Protein AF-A0A3C1J9R9-F1 (afdb_monomer_lite)

Structure (mmCIF, N/CA/C/O backbone):
data_AF-A0A3C1J9R9-F1
#
_entry.id   AF-A0A3C1J9R9-F1
#
loop_
_atom_site.group_PDB
_atom_site.id
_atom_site.type_symbol
_atom_site.label_atom_id
_atom_site.label_alt_id
_atom_site.label_comp_id
_atom_site.label_asym_id
_atom_site.label_entity_id
_atom_site.label_seq_id
_atom_site.pdbx_PDB_ins_code
_atom_site.Cartn_x
_atom_site.Cartn_y
_atom_site.Cartn_z
_atom_site.occupancy
_atom_site.B_iso_or_equiv
_atom_site.auth_seq_id
_atom_site.auth_comp_id
_atom_site.auth_asym_id
_atom_site.auth_atom_id
_atom_site.pdbx_PDB_model_num
ATOM 1 N N . MET A 1 1 ? 18.086 -5.500 3.182 1.00 54.44 1 MET A N 1
ATOM 2 C CA . MET A 1 1 ? 18.282 -4.907 1.834 1.00 54.44 1 MET A CA 1
ATOM 3 C C . MET A 1 1 ? 19.614 -4.173 1.833 1.00 54.44 1 MET A C 1
ATOM 5 O O . MET A 1 1 ? 19.917 -3.553 2.839 1.00 54.44 1 MET A O 1
ATOM 9 N N . SER A 1 2 ? 20.416 -4.252 0.767 1.00 59.69 2 SER A N 1
ATOM 10 C CA . SER A 1 2 ? 21.673 -3.488 0.691 1.00 59.69 2 SER A CA 1
ATOM 11 C C . SER A 1 2 ? 21.380 -1.983 0.653 1.00 59.69 2 SER A C 1
ATOM 13 O O . SER A 1 2 ? 20.694 -1.513 -0.256 1.00 59.69 2 SER A O 1
ATOM 15 N N . GLU A 1 3 ? 21.900 -1.229 1.625 1.00 70.00 3 GLU A N 1
ATOM 16 C CA . GLU A 1 3 ? 21.745 0.233 1.694 1.00 70.00 3 GLU A CA 1
ATOM 17 C C . GLU A 1 3 ? 22.365 0.942 0.480 1.00 70.00 3 GLU A C 1
ATOM 19 O O . GLU A 1 3 ? 21.853 1.968 0.032 1.00 70.00 3 GLU A O 1
ATOM 24 N N . LEU A 1 4 ? 23.407 0.350 -0.115 1.00 72.69 4 LEU A N 1
ATOM 25 C CA . LEU A 1 4 ? 24.113 0.891 -1.281 1.00 72.69 4 LEU A CA 1
ATOM 26 C C . LEU A 1 4 ? 23.193 1.036 -2.498 1.00 72.69 4 LEU A C 1
ATOM 28 O O . LEU A 1 4 ? 23.221 2.052 -3.188 1.00 72.69 4 LEU A O 1
ATOM 32 N N . ASN A 1 5 ? 22.317 0.055 -2.722 1.00 74.38 5 ASN A N 1
ATOM 33 C CA . ASN A 1 5 ? 21.439 0.043 -3.893 1.00 74.38 5 ASN A CA 1
ATOM 34 C C . ASN A 1 5 ? 20.116 0.767 -3.644 1.00 74.38 5 ASN A C 1
ATOM 36 O O . ASN A 1 5 ? 19.358 1.012 -4.582 1.00 74.38 5 ASN A O 1
ATOM 40 N N . HIS A 1 6 ? 19.819 1.128 -2.395 1.00 70.06 6 HIS A N 1
ATOM 41 C CA . HIS A 1 6 ? 18.515 1.653 -2.021 1.00 70.06 6 HIS A CA 1
ATOM 42 C C . HIS A 1 6 ? 18.155 2.933 -2.786 1.00 70.06 6 HIS A C 1
ATOM 44 O O . HIS A 1 6 ? 16.997 3.120 -3.158 1.00 70.06 6 HIS A O 1
ATOM 50 N N . LYS A 1 7 ? 19.120 3.820 -3.053 1.00 73.38 7 LYS A N 1
ATOM 51 C CA . LYS A 1 7 ? 18.857 5.038 -3.838 1.00 73.38 7 LYS A CA 1
ATOM 52 C C . LYS A 1 7 ? 18.340 4.723 -5.247 1.00 73.38 7 LYS A C 1
ATOM 54 O O . LYS A 1 7 ? 17.550 5.495 -5.777 1.00 73.38 7 LYS A O 1
ATOM 59 N N . SER A 1 8 ? 18.743 3.586 -5.807 1.00 75.62 8 SER A N 1
ATOM 60 C CA . SER A 1 8 ? 18.420 3.177 -7.175 1.00 75.62 8 SER A CA 1
ATOM 61 C C . SER A 1 8 ? 17.190 2.271 -7.264 1.00 75.62 8 SER A C 1
ATOM 63 O O . SER A 1 8 ? 16.485 2.312 -8.267 1.00 75.62 8 SER A O 1
ATOM 65 N N . VAL A 1 9 ? 16.917 1.452 -6.236 1.00 76.06 9 VAL A N 1
ATOM 66 C CA . VAL A 1 9 ? 15.832 0.443 -6.275 1.00 76.06 9 VAL A CA 1
ATOM 67 C C . VAL A 1 9 ? 14.722 0.659 -5.244 1.00 76.06 9 VAL A C 1
ATOM 69 O O . VAL A 1 9 ? 13.716 -0.049 -5.264 1.00 76.06 9 VAL A O 1
ATOM 72 N N . GLY A 1 10 ? 14.882 1.615 -4.328 1.00 82.12 10 GLY A N 1
ATOM 73 C CA . GLY A 1 10 ? 13.879 1.930 -3.317 1.00 82.12 10 GLY A CA 1
ATOM 74 C C . GLY A 1 10 ? 12.594 2.446 -3.961 1.00 82.12 10 GLY A C 1
ATOM 75 O O . GLY A 1 10 ? 12.602 3.468 -4.644 1.00 82.12 10 GLY A O 1
ATOM 76 N N . LEU A 1 11 ? 11.476 1.761 -3.719 1.00 87.19 11 LEU A N 1
ATOM 77 C CA . LEU A 1 11 ? 10.198 2.072 -4.353 1.00 87.19 11 LEU A CA 1
ATOM 78 C C . LEU A 1 11 ? 9.131 2.408 -3.312 1.00 87.19 11 LEU A C 1
ATOM 80 O O . LEU A 1 11 ? 8.740 1.562 -2.511 1.00 87.19 11 LEU A O 1
ATOM 84 N N . LYS A 1 12 ? 8.630 3.644 -3.368 1.00 92.38 12 LYS A N 1
ATOM 85 C CA . LYS A 1 12 ? 7.528 4.119 -2.525 1.00 92.38 12 LYS A CA 1
ATOM 86 C C . LYS A 1 12 ? 6.168 3.599 -3.006 1.00 92.38 12 LYS A C 1
ATOM 88 O O . LYS A 1 12 ? 5.935 3.500 -4.216 1.00 92.38 12 LYS A O 1
ATOM 93 N N . TYR A 1 13 ? 5.238 3.350 -2.082 1.00 94.44 13 TYR A N 1
ATOM 94 C CA . TYR A 1 13 ? 3.882 2.889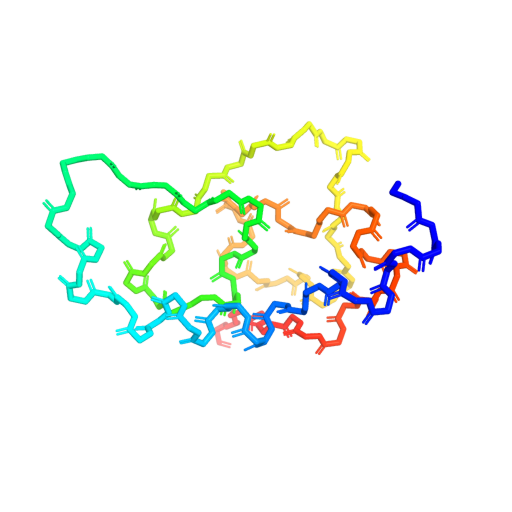 -2.402 1.00 94.44 13 TYR A CA 1
ATOM 95 C C . TYR A 1 13 ? 3.115 3.875 -3.279 1.00 94.44 13 TYR A C 1
ATOM 97 O O . TYR A 1 13 ? 2.433 3.451 -4.206 1.00 94.44 13 TYR A O 1
ATOM 105 N N . SER A 1 14 ? 3.241 5.182 -3.051 1.00 91.62 14 SER A N 1
ATOM 106 C CA . SER A 1 14 ? 2.594 6.206 -3.884 1.00 91.62 14 SER A CA 1
ATOM 107 C C . SER A 1 14 ? 2.983 6.099 -5.362 1.00 91.62 14 SER A C 1
ATOM 109 O O . SER A 1 14 ? 2.145 6.297 -6.246 1.00 91.62 14 SER A O 1
ATOM 111 N N . VAL A 1 15 ? 4.236 5.736 -5.644 1.00 94.12 15 VAL A N 1
ATOM 112 C CA . VAL A 1 15 ? 4.741 5.550 -7.007 1.00 94.12 15 VAL A CA 1
ATOM 113 C C . VAL A 1 15 ? 4.225 4.237 -7.588 1.00 94.12 15 VAL A C 1
ATOM 115 O O . VAL A 1 15 ? 3.629 4.238 -8.670 1.00 94.12 15 VAL A O 1
ATOM 118 N N . SER A 1 16 ? 4.418 3.127 -6.874 1.00 94.75 16 SER A N 1
ATOM 119 C CA . SER A 1 16 ? 4.061 1.794 -7.365 1.00 94.75 16 SER A CA 1
ATOM 120 C C . SER A 1 16 ? 2.550 1.607 -7.489 1.00 94.75 16 SER A C 1
ATOM 122 O O . SER A 1 16 ? 2.075 1.187 -8.542 1.00 94.75 16 SER A O 1
ATOM 124 N N . ALA A 1 17 ? 1.765 2.007 -6.487 1.00 95.44 17 ALA A N 1
ATOM 125 C CA . ALA A 1 17 ? 0.311 1.877 -6.501 1.00 95.44 17 ALA A CA 1
ATOM 126 C C . ALA A 1 17 ? -0.337 2.688 -7.630 1.00 95.44 17 ALA A C 1
ATOM 128 O O . ALA A 1 17 ? -1.315 2.234 -8.224 1.00 95.44 17 ALA A O 1
ATOM 129 N N . ARG A 1 18 ? 0.231 3.848 -7.991 1.00 96.00 18 ARG A N 1
ATOM 130 C CA . ARG A 1 18 ? -0.209 4.621 -9.162 1.00 96.00 18 ARG A CA 1
ATOM 131 C C . ARG A 1 18 ? 0.022 3.851 -10.463 1.00 96.00 18 ARG A C 1
ATOM 133 O O . ARG A 1 18 ? -0.879 3.788 -11.295 1.00 96.00 18 ARG A O 1
ATOM 140 N N . LYS A 1 19 ? 1.203 3.250 -10.639 1.00 97.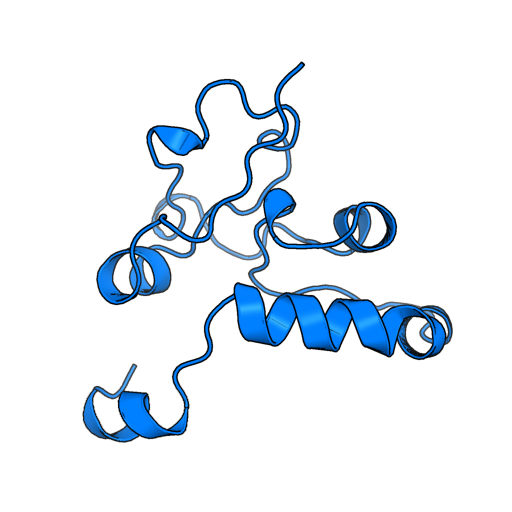00 19 LYS A N 1
ATOM 141 C CA . LYS A 1 19 ? 1.532 2.462 -11.839 1.00 97.00 19 LYS A CA 1
ATOM 142 C C . LYS A 1 19 ? 0.682 1.192 -11.937 1.00 97.00 19 LYS A C 1
ATOM 144 O O . LYS A 1 19 ? 0.110 0.937 -12.990 1.00 97.00 19 LYS A O 1
ATOM 149 N N . VAL A 1 20 ? 0.505 0.466 -10.833 1.00 96.56 20 VAL A N 1
ATOM 150 C CA . VAL A 1 20 ? -0.404 -0.692 -10.757 1.00 96.56 20 VAL A CA 1
ATOM 151 C C . VAL A 1 20 ? -1.848 -0.271 -11.055 1.00 96.56 20 VAL A C 1
ATOM 153 O O . VAL A 1 20 ? -2.543 -0.931 -11.821 1.00 96.56 20 VAL A O 1
ATOM 156 N N . GLY A 1 21 ? -2.293 0.862 -10.506 1.00 97.25 21 GLY A N 1
ATOM 157 C CA . GLY A 1 21 ? -3.615 1.432 -10.763 1.00 97.25 21 GLY A CA 1
ATOM 158 C C . GLY A 1 21 ? -3.876 1.751 -12.235 1.00 97.25 21 GLY A C 1
ATOM 159 O O . GLY A 1 21 ? -4.995 1.534 -12.703 1.00 97.25 21 GLY A O 1
ATOM 160 N N . ALA A 1 22 ? -2.862 2.235 -12.956 1.00 98.06 22 ALA A N 1
ATOM 161 C CA . ALA A 1 22 ? -2.925 2.489 -14.395 1.00 98.06 22 ALA A CA 1
ATOM 162 C C . ALA A 1 22 ? -2.924 1.192 -15.224 1.00 98.06 22 ALA A C 1
ATOM 164 O O . ALA A 1 22 ? -3.547 1.134 -16.278 1.00 98.06 22 ALA A O 1
ATOM 165 N N . ALA A 1 23 ? -2.288 0.131 -14.723 1.00 97.75 23 ALA A N 1
ATOM 166 C CA . ALA A 1 23 ? -2.235 -1.174 -15.375 1.00 97.75 23 ALA A CA 1
ATOM 167 C C . ALA A 1 23 ? -3.499 -2.034 -15.172 1.00 97.75 23 ALA A C 1
ATOM 169 O O . ALA A 1 23 ? -3.549 -3.156 -15.670 1.00 97.75 23 ALA A O 1
ATOM 170 N N . LEU A 1 24 ? -4.534 -1.540 -14.477 1.00 97.00 24 LEU A N 1
ATOM 171 C CA . LEU A 1 24 ? -5.762 -2.296 -14.190 1.00 97.00 24 LEU A CA 1
ATOM 172 C C . LEU A 1 24 ? -6.384 -2.998 -15.423 1.00 97.00 24 LEU A C 1
ATOM 174 O O . LEU A 1 24 ? -6.755 -4.165 -15.280 1.00 97.00 24 LEU A O 1
ATOM 178 N N . PRO A 1 25 ? -6.480 -2.378 -16.621 1.00 97.06 25 PRO A N 1
ATOM 179 C CA . PRO A 1 25 ? -7.007 -3.066 -17.805 1.00 97.06 25 PRO A CA 1
ATOM 180 C C . PRO A 1 25 ? -6.186 -4.297 -18.205 1.00 97.06 25 PRO A C 1
ATOM 182 O O . PRO A 1 25 ? -6.752 -5.312 -18.598 1.00 97.06 25 PRO A O 1
ATOM 185 N N . LEU A 1 26 ? -4.859 -4.230 -18.062 1.00 97.81 26 LEU A N 1
ATOM 186 C CA . LEU A 1 26 ? -3.959 -5.346 -18.338 1.00 97.81 26 LEU A CA 1
ATOM 187 C C . LEU A 1 26 ? -4.061 -6.420 -17.249 1.00 97.81 26 LEU A C 1
ATOM 189 O O . LEU A 1 26 ? -4.163 -7.598 -17.569 1.00 97.81 26 LEU A O 1
ATOM 193 N N . ILE A 1 27 ? -4.097 -6.018 -15.975 1.00 97.56 27 ILE A N 1
ATOM 194 C CA . ILE A 1 27 ? -4.214 -6.930 -14.824 1.00 97.56 27 ILE A CA 1
ATOM 195 C C . ILE A 1 27 ? -5.461 -7.819 -14.942 1.00 97.56 27 ILE A C 1
ATOM 197 O O . ILE A 1 27 ? -5.396 -9.008 -14.650 1.00 97.56 27 ILE A O 1
ATOM 201 N N . ARG A 1 28 ? -6.582 -7.275 -15.432 1.00 96.31 28 ARG A N 1
ATOM 202 C CA . ARG A 1 28 ? -7.836 -8.024 -15.634 1.00 96.31 28 ARG A CA 1
ATOM 203 C C . ARG A 1 28 ? -7.745 -9.162 -16.656 1.00 96.31 28 ARG A C 1
ATOM 205 O O . ARG A 1 28 ? -8.653 -9.981 -16.707 1.00 96.31 28 ARG A O 1
ATOM 212 N N . ARG A 1 29 ? -6.690 -9.210 -17.474 1.00 97.75 29 ARG A N 1
ATOM 213 C CA . ARG A 1 29 ? -6.481 -10.260 -18.483 1.00 97.75 29 ARG A CA 1
ATOM 214 C C . ARG A 1 29 ? -5.816 -11.514 -17.916 1.00 97.75 29 ARG A C 1
ATOM 216 O O . ARG A 1 29 ? -5.740 -12.517 -18.616 1.00 97.75 29 ARG A O 1
ATOM 223 N N . PHE A 1 30 ? -5.310 -11.458 -16.687 1.00 97.56 30 PHE A N 1
ATOM 224 C CA . PHE A 1 30 ? -4.679 -12.597 -16.031 1.00 97.56 30 PHE A CA 1
ATOM 225 C C . PHE A 1 30 ? -5.724 -13.426 -15.282 1.00 97.56 30 PHE A C 1
ATOM 227 O O . PHE A 1 30 ? -6.554 -12.873 -14.564 1.00 97.56 30 PHE A O 1
ATOM 234 N N . ALA A 1 31 ? -5.648 -14.753 -15.417 1.00 96.38 31 ALA A N 1
ATOM 235 C CA . ALA A 1 31 ? -6.531 -15.675 -14.699 1.00 96.38 31 ALA A CA 1
ATOM 236 C C . ALA A 1 31 ? -6.259 -15.687 -13.181 1.00 96.38 31 ALA A C 1
ATOM 238 O O . ALA A 1 31 ? -7.192 -15.753 -12.385 1.00 96.38 31 ALA A O 1
ATOM 239 N N . ASP A 1 32 ? -4.989 -15.571 -12.778 1.00 95.81 32 ASP A N 1
ATOM 240 C CA . ASP A 1 32 ? -4.579 -15.345 -11.390 1.00 95.81 32 ASP A CA 1
ATOM 241 C C . ASP A 1 32 ? -3.556 -14.208 -11.356 1.00 95.81 32 ASP A C 1
ATOM 243 O O . ASP A 1 32 ? -2.512 -14.259 -12.009 1.00 95.81 32 ASP A O 1
ATOM 247 N N . PHE A 1 33 ? -3.875 -13.159 -10.604 1.00 97.12 33 PHE A N 1
ATOM 248 C CA . PHE A 1 33 ? -2.983 -12.037 -10.362 1.00 97.12 33 PHE A CA 1
ATOM 249 C C . PHE A 1 33 ? -3.112 -11.598 -8.910 1.00 97.12 33 PHE A C 1
ATOM 251 O O . PHE A 1 33 ? -4.213 -11.425 -8.383 1.00 97.12 33 PHE A O 1
ATOM 258 N N . ARG A 1 34 ? -1.975 -11.384 -8.247 1.00 96.44 34 ARG A N 1
ATOM 259 C CA . ARG A 1 34 ? -1.925 -11.031 -6.826 1.00 96.44 34 ARG A CA 1
ATOM 260 C C . ARG A 1 34 ? -0.948 -9.892 -6.610 1.00 96.44 34 ARG A C 1
ATOM 262 O O . ARG A 1 34 ? 0.117 -9.842 -7.216 1.00 96.44 34 ARG A O 1
ATOM 269 N N . LEU A 1 35 ? -1.311 -8.987 -5.711 1.00 95.88 35 LEU A N 1
ATOM 270 C CA . LEU A 1 35 ? -0.448 -7.896 -5.287 1.00 95.88 35 LEU A CA 1
ATOM 271 C C . LEU A 1 35 ? 0.344 -8.318 -4.056 1.00 95.88 35 LEU A C 1
ATOM 273 O O . LEU A 1 35 ? -0.224 -8.589 -2.993 1.00 95.88 35 LEU A O 1
ATOM 277 N N . TYR A 1 36 ? 1.661 -8.347 -4.226 1.00 92.88 36 TYR A N 1
ATOM 278 C CA . TYR A 1 36 ? 2.627 -8.719 -3.204 1.00 92.88 36 TYR A CA 1
ATOM 279 C C . TYR A 1 36 ? 2.990 -7.513 -2.331 1.00 92.88 36 TYR A C 1
ATOM 281 O O . TYR A 1 36 ? 3.371 -6.467 -2.848 1.00 92.88 36 TYR A O 1
ATOM 289 N N . HIS A 1 37 ? 2.852 -7.651 -1.011 1.00 93.50 37 HIS A N 1
ATOM 290 C CA . HIS A 1 37 ? 3.208 -6.625 -0.017 1.00 93.50 37 HIS A CA 1
ATOM 291 C C . HIS A 1 37 ? 2.514 -5.257 -0.139 1.00 93.50 37 HIS A C 1
ATOM 293 O O . HIS A 1 37 ? 3.067 -4.249 0.2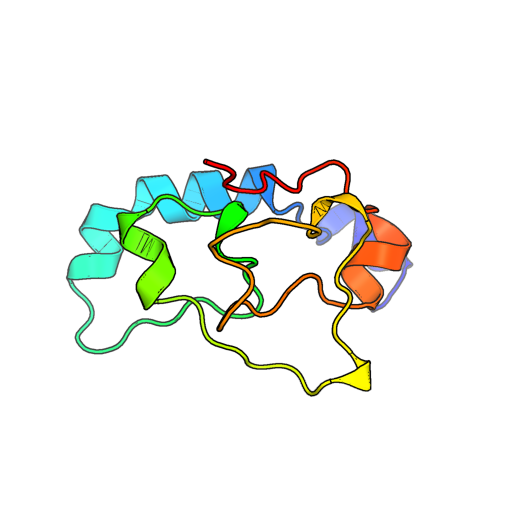81 1.00 93.50 37 HIS A O 1
ATOM 299 N N . PHE A 1 38 ? 1.277 -5.189 -0.642 1.00 95.69 38 PHE A N 1
ATOM 300 C CA . PHE A 1 38 ? 0.535 -3.921 -0.681 1.00 95.69 38 PHE A CA 1
ATOM 301 C C . PHE A 1 38 ? -0.417 -3.747 0.514 1.00 95.69 38 PHE A C 1
ATOM 303 O O . PHE A 1 38 ? -1.325 -4.568 0.703 1.00 95.69 38 PHE A O 1
ATOM 310 N N . PRO A 1 39 ? -0.328 -2.627 1.259 1.00 96.81 39 PRO A N 1
ATOM 311 C CA . PRO A 1 39 ? -1.415 -2.200 2.123 1.00 96.81 39 PRO A CA 1
ATOM 312 C C . PRO A 1 39 ? -2.646 -1.874 1.265 1.00 96.81 39 PRO A C 1
ATOM 314 O O . PRO A 1 39 ? -2.575 -1.085 0.323 1.00 96.81 39 PRO A O 1
ATOM 317 N N . ARG A 1 40 ? -3.818 -2.414 1.617 1.00 97.62 40 ARG A N 1
ATOM 318 C CA . ARG A 1 40 ? -5.070 -2.215 0.854 1.00 97.62 40 ARG A CA 1
ATOM 319 C C . ARG A 1 40 ? -5.487 -0.750 0.713 1.00 97.62 40 ARG A C 1
ATOM 321 O O . ARG A 1 40 ? -6.216 -0.402 -0.210 1.00 97.62 40 ARG A O 1
ATOM 328 N N . CYS A 1 41 ? -5.052 0.105 1.633 1.00 97.00 41 CYS A N 1
ATOM 329 C CA . CYS A 1 41 ? -5.325 1.536 1.579 1.00 97.00 41 CYS A CA 1
ATOM 330 C C . CYS A 1 41 ? -4.463 2.296 0.558 1.00 97.00 41 CYS A C 1
ATOM 332 O O . CYS A 1 41 ? -4.798 3.425 0.225 1.00 97.00 41 CYS A O 1
ATOM 334 N N . GLN A 1 42 ? -3.380 1.701 0.047 1.00 96.62 42 GLN A N 1
ATOM 335 C CA . GLN A 1 42 ? -2.533 2.323 -0.977 1.00 96.62 42 GLN A CA 1
ATOM 336 C C . GLN A 1 42 ? -3.081 2.162 -2.388 1.00 96.62 42 GLN A C 1
ATOM 338 O O . GLN A 1 42 ? -2.741 2.946 -3.270 1.00 96.62 42 GLN A O 1
ATOM 343 N N . VAL A 1 43 ? -3.928 1.159 -2.610 1.00 96.62 43 VAL A N 1
ATOM 344 C CA . VAL A 1 43 ? -4.425 0.810 -3.939 1.00 96.62 43 VAL A CA 1
ATOM 345 C C . VAL A 1 43 ? -5.876 1.239 -4.132 1.00 96.62 43 VAL A C 1
ATOM 347 O O . VAL A 1 43 ? -6.645 1.417 -3.179 1.00 96.62 43 VAL A O 1
ATOM 350 N N . ARG A 1 44 ? -6.259 1.381 -5.404 1.00 96.00 44 ARG A N 1
ATOM 351 C CA . ARG A 1 44 ? -7.646 1.619 -5.812 1.00 96.00 44 ARG A CA 1
ATOM 352 C C . ARG A 1 44 ? -8.574 0.512 -5.278 1.00 96.00 44 ARG A C 1
ATOM 354 O O . ARG A 1 44 ? -8.119 -0.629 -5.157 1.00 96.00 44 ARG A O 1
ATOM 361 N N . PRO A 1 45 ? -9.856 0.803 -4.983 1.00 97.00 45 PRO A N 1
ATOM 362 C CA . PRO A 1 45 ? -10.815 -0.189 -4.493 1.00 97.00 45 PRO A CA 1
ATOM 363 C C . PRO A 1 45 ? -10.838 -1.501 -5.287 1.00 97.00 45 PRO A C 1
ATOM 365 O O . PRO A 1 45 ? -10.819 -2.570 -4.683 1.00 97.00 45 PRO A O 1
ATOM 368 N N . GLU A 1 46 ? -10.779 -1.420 -6.615 1.00 97.56 46 GLU A N 1
ATOM 369 C CA . GLU A 1 46 ? -10.829 -2.552 -7.548 1.00 97.56 46 GLU A CA 1
ATOM 370 C C . GLU A 1 46 ? -9.628 -3.499 -7.412 1.00 97.56 46 GLU A C 1
ATOM 372 O O . GLU A 1 46 ? -9.715 -4.668 -7.771 1.00 97.56 46 GLU A O 1
ATOM 377 N N . LEU A 1 47 ? -8.507 -3.009 -6.877 1.00 97.56 47 LEU A N 1
ATOM 378 C CA . LEU A 1 47 ? -7.276 -3.778 -6.689 1.00 97.56 47 LEU A CA 1
ATOM 379 C C . LEU A 1 47 ? -7.166 -4.399 -5.289 1.00 97.56 47 LEU A C 1
ATOM 381 O O . LEU A 1 47 ? -6.358 -5.301 -5.079 1.00 97.56 47 LEU A O 1
ATOM 385 N N . ARG A 1 48 ? -7.967 -3.948 -4.314 1.00 97.12 48 ARG A N 1
ATOM 386 C CA . ARG A 1 48 ? -7.904 -4.429 -2.919 1.00 97.12 48 ARG A CA 1
ATOM 387 C C . ARG A 1 48 ? -8.120 -5.940 -2.769 1.00 97.12 48 ARG A C 1
ATOM 389 O O . ARG A 1 48 ? -7.440 -6.516 -1.915 1.00 97.12 48 ARG A O 1
ATOM 396 N N . PRO A 1 49 ? -9.007 -6.599 -3.547 1.00 96.44 49 PRO A N 1
ATOM 397 C CA . PRO A 1 49 ? -9.164 -8.053 -3.486 1.00 96.44 49 PRO A CA 1
ATOM 398 C C . PRO A 1 49 ? -7.902 -8.820 -3.904 1.00 96.44 49 PRO A C 1
ATOM 400 O O . PRO A 1 49 ? -7.691 -9.941 -3.449 1.00 96.44 49 PRO A O 1
ATOM 403 N N . LEU A 1 50 ? -7.042 -8.204 -4.723 1.00 97.44 50 LEU A N 1
ATOM 404 C CA . LEU A 1 50 ? -5.791 -8.799 -5.197 1.00 97.44 50 LEU A CA 1
ATOM 405 C C . LEU A 1 50 ? -4.677 -8.721 -4.141 1.00 97.44 50 LEU A C 1
ATOM 407 O O . LEU A 1 50 ? -3.698 -9.460 -4.227 1.00 97.44 50 LEU A O 1
ATOM 411 N N . CYS A 1 51 ? -4.805 -7.845 -3.138 1.00 97.44 51 CYS A N 1
ATOM 412 C CA . CYS A 1 51 ? -3.850 -7.737 -2.036 1.00 97.44 51 CYS A CA 1
ATOM 413 C C . CYS A 1 51 ? -3.952 -8.953 -1.109 1.00 97.44 51 CYS A C 1
ATOM 415 O O . CYS A 1 51 ? -5.002 -9.201 -0.499 1.00 97.44 51 CYS A O 1
ATOM 417 N N . ARG A 1 52 ? -2.833 -9.664 -0.949 1.00 95.69 52 ARG A N 1
ATOM 418 C CA . ARG A 1 52 ? -2.708 -10.819 -0.055 1.00 95.69 52 ARG A CA 1
ATOM 419 C C . ARG A 1 52 ? -1.880 -10.477 1.178 1.00 95.69 52 ARG A C 1
ATOM 421 O O . ARG A 1 52 ? -0.997 -9.625 1.140 1.00 95.69 52 ARG A O 1
ATOM 428 N N . VAL A 1 53 ? -2.177 -11.168 2.274 1.00 96.62 53 VAL A N 1
ATOM 429 C CA . VAL A 1 53 ? -1.330 -11.156 3.465 1.00 96.62 53 VAL A CA 1
ATOM 430 C C . VAL A 1 53 ? -0.223 -12.176 3.233 1.00 96.62 53 VAL A C 1
ATOM 432 O O . VAL A 1 53 ? -0.460 -13.369 3.361 1.00 96.62 53 VAL A O 1
ATOM 435 N N . THR A 1 54 ? 0.948 -11.705 2.818 1.00 95.31 54 THR A N 1
ATOM 436 C CA . THR A 1 54 ? 2.088 -12.555 2.432 1.00 95.31 54 THR A CA 1
ATOM 437 C C . THR A 1 54 ? 3.250 -12.500 3.422 1.00 95.31 54 THR A C 1
ATOM 439 O O . THR A 1 54 ? 4.260 -13.146 3.186 1.00 95.31 54 THR A O 1
ATOM 442 N N . LEU A 1 55 ? 3.104 -11.749 4.520 1.00 95.94 55 LEU A N 1
ATOM 443 C CA . LEU A 1 55 ? 4.095 -11.649 5.593 1.00 95.94 55 LEU A CA 1
ATOM 444 C C . LEU A 1 55 ? 3.552 -12.234 6.900 1.00 95.94 55 LEU A C 1
ATOM 446 O O . LEU A 1 55 ? 2.343 -12.103 7.159 1.00 95.94 55 LEU A O 1
ATOM 450 N N . PRO A 1 56 ? 4.430 -12.807 7.742 1.00 96.50 56 PRO A N 1
ATOM 451 C CA . PRO A 1 56 ? 4.078 -13.235 9.088 1.00 96.50 56 PRO A CA 1
ATOM 452 C C . PRO A 1 56 ? 3.814 -12.016 9.996 1.00 96.50 56 PRO A C 1
ATOM 454 O O . PRO A 1 56 ? 3.879 -10.866 9.562 1.00 96.50 56 PRO A O 1
ATOM 457 N N . ALA A 1 57 ? 3.357 -12.221 11.231 1.00 96.44 57 ALA A N 1
ATOM 458 C CA . ALA A 1 57 ? 2.897 -11.115 12.084 1.00 96.44 57 ALA A CA 1
ATOM 459 C C . ALA A 1 57 ? 4.030 -10.177 12.522 1.00 96.44 57 ALA A C 1
ATOM 461 O O . ALA A 1 57 ? 3.842 -8.965 12.521 1.00 96.44 57 ALA A O 1
ATOM 462 N N . GLU A 1 58 ? 5.188 -10.745 12.821 1.00 97.38 58 GLU A N 1
ATOM 463 C CA . GLU A 1 58 ? 6.424 -10.102 13.253 1.00 97.38 58 GLU A CA 1
ATOM 464 C C . GLU A 1 58 ? 6.999 -9.125 12.216 1.00 97.38 58 GLU A C 1
ATOM 466 O O . GLU A 1 58 ? 7.560 -8.096 12.586 1.00 97.38 58 GLU A O 1
ATOM 471 N N . ASP A 1 59 ? 6.760 -9.374 10.926 1.00 97.50 59 ASP A N 1
ATOM 472 C CA . ASP A 1 59 ? 7.230 -8.521 9.828 1.00 97.50 59 ASP A CA 1
ATOM 473 C C . ASP A 1 59 ? 6.205 -7.465 9.397 1.00 97.50 59 ASP A C 1
ATOM 475 O O . ASP A 1 59 ? 6.406 -6.751 8.407 1.00 97.50 59 ASP A O 1
ATOM 479 N N . ARG A 1 60 ? 5.079 -7.355 10.112 1.00 97.31 60 ARG A N 1
ATOM 480 C CA . ARG A 1 60 ? 3.977 -6.447 9.779 1.00 97.31 60 ARG A CA 1
ATOM 481 C C . ARG A 1 60 ? 3.791 -5.384 10.847 1.00 97.31 60 ARG A C 1
ATOM 483 O O . ARG A 1 60 ? 3.717 -5.660 12.038 1.00 97.31 60 ARG A O 1
ATOM 490 N N . VAL A 1 61 ? 3.590 -4.152 10.396 1.00 97.56 61 VAL A N 1
ATOM 491 C CA . VAL A 1 61 ? 3.323 -2.998 11.255 1.00 97.56 61 VAL A CA 1
ATOM 492 C C . VAL A 1 61 ? 1.969 -2.395 10.903 1.00 97.56 61 VAL A C 1
ATOM 494 O O . VAL A 1 61 ? 1.635 -2.176 9.734 1.00 97.56 61 VAL A O 1
ATOM 497 N N . TYR A 1 62 ? 1.196 -2.084 11.944 1.00 97.81 62 TYR A N 1
ATOM 498 C CA . TYR A 1 62 ? -0.026 -1.285 11.869 1.00 97.81 62 TYR A CA 1
ATOM 499 C C . TYR A 1 62 ? 0.156 -0.019 12.710 1.00 97.81 62 TYR A C 1
ATOM 501 O O . TYR A 1 62 ? -0.152 -0.043 13.904 1.00 97.81 62 TYR A O 1
ATOM 509 N N . PRO A 1 63 ? 0.657 1.075 12.111 1.00 97.00 63 PRO A N 1
ATOM 510 C CA . PRO A 1 63 ? 0.881 2.334 12.815 1.00 97.00 63 PRO A CA 1
ATOM 511 C C . PRO A 1 63 ? -0.407 2.938 13.380 1.00 97.00 63 PRO A C 1
ATOM 513 O O . PRO A 1 63 ? -1.519 2.510 13.049 1.00 97.00 63 PRO A O 1
ATOM 516 N N . ALA A 1 64 ? -0.276 3.997 14.183 1.00 97.06 64 ALA A N 1
ATOM 517 C CA . ALA A 1 64 ? -1.416 4.696 14.779 1.00 97.06 64 ALA A CA 1
ATOM 518 C C . ALA A 1 64 ? -2.462 5.124 13.731 1.00 97.06 64 ALA A C 1
ATOM 520 O O . ALA A 1 64 ? -3.664 5.005 13.979 1.00 97.06 64 ALA A O 1
ATOM 521 N N . ALA A 1 65 ? -2.024 5.508 12.525 1.00 95.25 65 ALA A N 1
ATOM 522 C CA . ALA A 1 65 ? -2.897 5.842 11.402 1.00 95.25 65 ALA A CA 1
ATOM 523 C C . ALA A 1 65 ? -3.879 4.711 11.027 1.00 95.25 65 ALA A C 1
ATOM 525 O O . ALA A 1 65 ? -5.004 4.983 10.601 1.00 95.25 65 ALA A O 1
ATOM 526 N N . CYS A 1 66 ? -3.503 3.440 11.220 1.00 97.19 66 CYS A N 1
ATOM 527 C CA . CYS A 1 66 ? -4.357 2.282 10.944 1.00 97.19 66 CYS A CA 1
ATOM 528 C C . CYS A 1 66 ? -5.515 2.109 11.937 1.00 97.19 66 CYS A C 1
ATOM 530 O O . CYS A 1 66 ? -6.422 1.312 11.667 1.00 97.19 66 CYS A O 1
ATOM 532 N N . ARG A 1 67 ? -5.513 2.815 13.074 1.00 96.00 67 ARG A N 1
ATOM 533 C CA . ARG A 1 67 ? -6.612 2.771 14.044 1.00 96.00 67 ARG A CA 1
ATOM 534 C C . ARG A 1 67 ? -7.907 3.246 13.374 1.00 96.00 67 ARG A C 1
ATOM 536 O O . ARG A 1 67 ? -7.935 4.278 12.707 1.00 96.00 67 ARG A O 1
ATOM 543 N N . GLY A 1 68 ? -8.965 2.443 13.497 1.00 95.19 68 GLY A N 1
ATOM 544 C CA . GLY A 1 68 ? -10.265 2.711 12.867 1.00 95.19 68 GLY A CA 1
ATOM 545 C C . GLY A 1 68 ? -10.320 2.508 11.344 1.00 95.19 68 G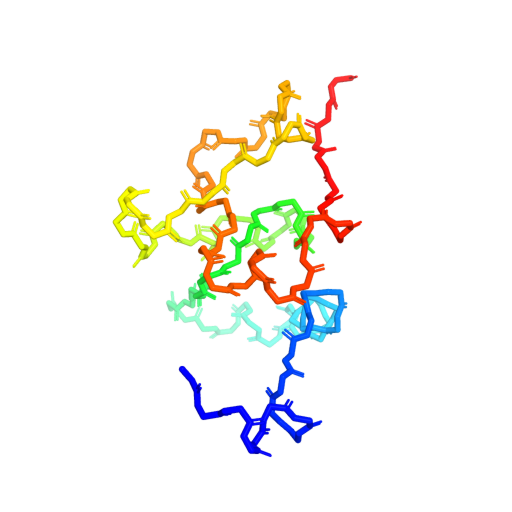LY A C 1
ATOM 546 O O . GLY A 1 68 ? -11.345 2.788 10.731 1.00 95.19 68 GLY A O 1
ATOM 547 N N . CYS A 1 69 ? -9.254 2.018 10.699 1.00 97.75 69 CYS A N 1
ATOM 548 C CA . CYS A 1 69 ? -9.287 1.733 9.264 1.00 97.75 69 CYS A CA 1
ATOM 549 C C . CYS A 1 69 ? -10.159 0.503 8.970 1.00 97.75 69 CYS A C 1
ATOM 551 O O . CYS A 1 69 ? -9.821 -0.612 9.374 1.00 97.75 69 CYS A O 1
ATOM 553 N N . ARG A 1 70 ? -11.221 0.678 8.177 1.00 96.81 70 ARG A N 1
ATOM 554 C CA . ARG A 1 70 ? -12.148 -0.402 7.786 1.00 96.81 70 ARG A CA 1
ATOM 555 C C . ARG A 1 70 ? -11.471 -1.512 6.983 1.00 96.81 70 ARG A C 1
ATOM 557 O O . ARG A 1 70 ? -11.873 -2.667 7.048 1.00 96.81 70 ARG A O 1
ATOM 564 N N . LEU A 1 71 ? -10.404 -1.175 6.258 1.00 97.06 71 LEU A N 1
ATOM 565 C CA . LEU A 1 71 ? -9.646 -2.140 5.459 1.00 97.06 71 LEU A CA 1
ATOM 566 C C . LEU A 1 71 ? -8.660 -2.969 6.283 1.00 97.06 71 LEU A C 1
ATOM 568 O O . LEU A 1 71 ? -8.070 -3.887 5.722 1.00 97.06 71 LEU A O 1
ATOM 572 N N . ARG A 1 72 ? -8.437 -2.646 7.569 1.00 96.44 72 ARG A N 1
ATOM 573 C CA . ARG A 1 72 ? -7.410 -3.295 8.400 1.00 96.44 72 ARG A CA 1
ATOM 574 C C . ARG A 1 72 ? -7.604 -4.808 8.457 1.00 96.44 72 ARG A C 1
ATOM 576 O O . ARG A 1 72 ? -6.626 -5.543 8.348 1.00 96.44 72 ARG A O 1
ATOM 583 N N . ARG A 1 73 ? -8.852 -5.275 8.577 1.00 94.69 73 ARG A N 1
ATOM 584 C CA . ARG A 1 73 ? -9.172 -6.706 8.543 1.00 94.69 73 ARG A CA 1
ATOM 585 C C . ARG A 1 73 ? -8.833 -7.274 7.159 1.00 94.69 73 ARG A C 1
ATOM 587 O O . ARG A 1 73 ? -9.423 -6.890 6.152 1.00 94.69 73 ARG A O 1
ATOM 594 N N . GLY A 1 74 ? -7.855 -8.178 7.113 1.00 93.62 74 GLY A N 1
ATOM 595 C CA . GLY A 1 74 ? -7.348 -8.765 5.868 1.00 93.62 74 GLY A CA 1
ATOM 596 C C . GLY A 1 74 ? -6.379 -7.875 5.079 1.00 93.62 74 GLY A C 1
ATOM 597 O O . GLY A 1 74 ? -6.070 -8.191 3.934 1.00 93.62 74 GLY A O 1
ATOM 598 N N . CYS A 1 75 ? -5.904 -6.765 5.651 1.00 97.12 75 CYS A N 1
ATOM 599 C CA . CYS A 1 75 ? -4.769 -6.019 5.105 1.00 97.12 75 CYS A CA 1
ATOM 600 C C . CYS A 1 75 ? -3.450 -6.699 5.497 1.00 97.12 75 CYS A C 1
ATOM 602 O O . CYS A 1 75 ? -3.391 -7.405 6.499 1.00 97.12 75 CYS A O 1
ATOM 604 N N . LEU A 1 76 ? -2.385 -6.457 4.733 1.00 96.62 76 LEU A N 1
ATOM 605 C CA . LEU A 1 76 ? -1.021 -6.787 5.149 1.00 96.62 76 LEU A CA 1
ATOM 606 C C . LEU A 1 76 ? -0.502 -5.805 6.218 1.00 96.62 76 LEU A C 1
ATOM 608 O O . LEU A 1 76 ? 0.295 -6.185 7.063 1.00 96.62 76 LEU A O 1
ATOM 612 N N . GLY A 1 77 ? -0.954 -4.549 6.198 1.00 96.62 77 GLY A N 1
ATOM 613 C CA . GLY A 1 77 ? -0.259 -3.469 6.903 1.00 96.62 77 GLY A CA 1
ATOM 614 C C . GLY A 1 77 ? 0.993 -3.047 6.133 1.00 96.62 77 GLY A C 1
ATOM 615 O O . GLY A 1 77 ? 1.068 -3.259 4.923 1.00 96.62 77 GLY A O 1
ATOM 616 N N . LEU A 1 78 ? 1.950 -2.426 6.817 1.00 96.81 78 LEU A N 1
ATOM 617 C CA . LEU A 1 78 ? 3.271 -2.136 6.262 1.00 96.81 78 LEU A CA 1
ATOM 618 C C . LEU A 1 78 ? 4.221 -3.293 6.569 1.00 96.81 78 LEU A C 1
ATOM 620 O O . LEU A 1 78 ? 4.184 -3.832 7.670 1.00 96.81 78 LEU A O 1
ATOM 624 N N . MET A 1 79 ? 5.111 -3.622 5.636 1.00 96.00 79 MET A N 1
ATOM 625 C CA . MET A 1 79 ? 6.306 -4.404 5.960 1.00 96.00 79 MET A CA 1
ATOM 626 C C . MET A 1 79 ? 7.176 -3.609 6.945 1.00 96.00 79 MET A C 1
ATOM 628 O O . MET A 1 79 ? 7.379 -2.409 6.741 1.00 96.00 79 MET A O 1
ATOM 632 N N . LEU A 1 80 ? 7.707 -4.257 7.981 1.00 95.62 80 LEU A N 1
ATOM 633 C CA . LEU A 1 80 ? 8.503 -3.612 9.031 1.00 95.62 80 LEU A CA 1
ATOM 634 C C . LEU A 1 80 ? 9.688 -2.818 8.464 1.00 95.62 80 LEU A C 1
ATOM 636 O O . LEU A 1 80 ? 9.866 -1.648 8.798 1.00 95.62 80 LEU A O 1
ATOM 640 N N . GLU A 1 81 ? 10.436 -3.410 7.537 1.00 92.31 81 GLU A N 1
ATOM 641 C CA . GLU A 1 81 ? 11.564 -2.752 6.865 1.00 92.31 81 GLU A CA 1
ATOM 642 C C . GLU A 1 81 ? 11.134 -1.541 6.025 1.00 92.31 81 GLU A C 1
ATOM 644 O O . GLU A 1 81 ? 11.817 -0.518 6.005 1.00 92.31 81 GLU A O 1
ATOM 649 N N . TYR A 1 82 ? 9.964 -1.609 5.377 1.00 93.06 82 TYR A N 1
ATOM 650 C CA . TYR A 1 82 ? 9.417 -0.454 4.663 1.00 93.06 82 TYR A CA 1
ATOM 651 C C . TYR A 1 82 ? 9.125 0.687 5.637 1.00 93.06 82 TYR A C 1
ATOM 653 O O . TYR A 1 82 ? 9.501 1.831 5.388 1.00 93.06 82 TYR A O 1
ATOM 661 N N . TYR A 1 83 ? 8.467 0.374 6.756 1.00 95.38 83 TYR A N 1
ATOM 662 C CA . TYR A 1 83 ? 8.122 1.355 7.779 1.00 95.38 83 TYR A CA 1
ATOM 663 C C . TYR A 1 83 ? 9.368 2.004 8.390 1.00 95.38 83 TYR A C 1
ATOM 665 O O . TYR A 1 83 ? 9.423 3.225 8.495 1.00 95.38 83 TYR A O 1
ATOM 673 N N . ARG A 1 84 ? 10.404 1.219 8.712 1.00 93.69 84 ARG A N 1
ATOM 674 C CA . ARG A 1 84 ? 11.689 1.739 9.217 1.00 93.69 84 ARG A CA 1
ATOM 675 C C . ARG A 1 84 ? 12.329 2.746 8.261 1.00 93.69 84 ARG A C 1
ATOM 677 O O . ARG A 1 84 ? 12.970 3.689 8.711 1.00 93.69 84 ARG A O 1
ATOM 684 N N . LYS A 1 85 ? 12.151 2.557 6.952 1.00 90.62 85 LYS A N 1
ATOM 685 C CA . LYS A 1 85 ? 12.806 3.374 5.929 1.00 90.62 85 LYS A CA 1
ATOM 686 C C . LYS A 1 85 ? 12.009 4.596 5.485 1.00 90.62 85 LYS A C 1
ATOM 688 O O . LYS A 1 85 ? 12.583 5.663 5.286 1.00 90.62 85 LYS A O 1
ATOM 693 N N . PHE A 1 86 ? 10.711 4.426 5.260 1.00 91.44 86 PHE A N 1
ATOM 694 C CA . PHE A 1 86 ? 9.847 5.445 4.660 1.00 91.44 86 PHE A CA 1
ATOM 695 C C . PHE A 1 86 ? 8.787 5.987 5.622 1.00 91.44 86 PHE A C 1
ATOM 697 O O . PHE A 1 86 ? 8.100 6.951 5.286 1.00 91.44 86 PHE A O 1
ATOM 704 N N . GLY A 1 87 ? 8.644 5.382 6.801 1.00 95.12 87 GLY A N 1
ATOM 705 C CA . GLY A 1 87 ? 7.577 5.689 7.742 1.00 95.12 87 GLY A CA 1
ATOM 706 C C . GLY A 1 87 ? 6.207 5.243 7.234 1.00 95.12 87 GLY A C 1
ATOM 707 O O . GLY A 1 87 ? 6.069 4.316 6.431 1.00 95.12 87 GLY A O 1
ATOM 708 N N . ASP A 1 88 ? 5.170 5.909 7.730 1.00 96.38 88 ASP A N 1
ATOM 709 C CA . ASP 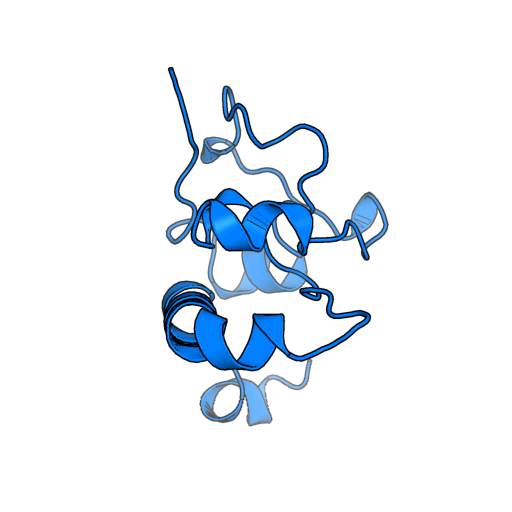A 1 88 ? 3.766 5.605 7.454 1.00 96.38 88 ASP A CA 1
ATOM 710 C C . ASP A 1 88 ? 2.994 6.763 6.809 1.00 96.38 88 ASP A C 1
ATOM 712 O O . ASP A 1 88 ? 1.793 6.636 6.569 1.00 96.38 88 ASP A O 1
ATOM 716 N N . ALA A 1 89 ? 3.681 7.852 6.453 1.00 95.81 89 ALA A N 1
ATOM 717 C CA . ALA A 1 89 ? 3.081 9.061 5.886 1.00 95.81 89 ALA A CA 1
ATOM 718 C C . ALA A 1 89 ? 2.295 8.815 4.585 1.00 95.81 89 ALA A C 1
ATOM 720 O O . ALA A 1 89 ? 1.396 9.576 4.239 1.00 95.81 89 ALA A O 1
ATOM 721 N N . GLU A 1 90 ? 2.614 7.746 3.851 1.00 95.19 90 GLU A N 1
ATOM 722 C CA . GLU A 1 90 ? 1.897 7.396 2.625 1.00 95.19 90 GLU A CA 1
ATOM 723 C C . GLU A 1 90 ? 0.558 6.707 2.885 1.00 95.19 90 GLU A C 1
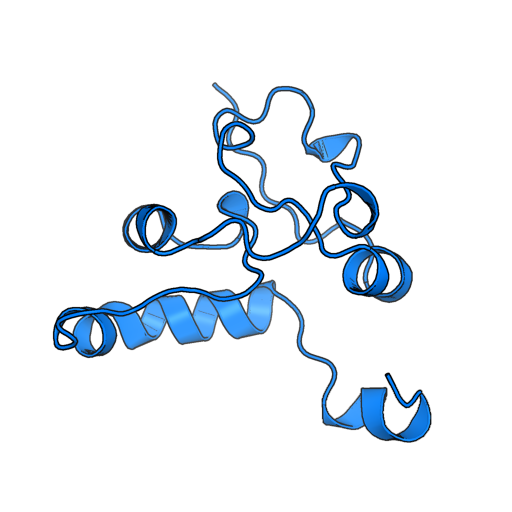ATOM 725 O O . GLU A 1 90 ? -0.266 6.665 1.972 1.00 95.19 90 GLU A O 1
ATOM 730 N N . LEU A 1 91 ? 0.313 6.167 4.089 1.00 96.31 91 LEU A N 1
ATOM 731 C CA . LEU A 1 91 ? -0.921 5.455 4.419 1.00 96.31 91 LEU A CA 1
ATOM 732 C C . LEU A 1 91 ? -2.158 6.335 4.195 1.00 96.31 91 LEU A C 1
ATOM 734 O O . LEU A 1 91 ? -2.220 7.481 4.625 1.00 96.31 91 LEU A O 1
ATOM 738 N N . LYS A 1 92 ? -3.201 5.752 3.586 1.00 96.38 92 LYS A N 1
ATOM 739 C CA . LYS A 1 92 ? -4.491 6.422 3.321 1.00 96.38 92 LYS A CA 1
ATOM 740 C C . LYS A 1 92 ? -5.666 5.675 3.971 1.00 96.38 92 LYS A C 1
ATOM 742 O O . LYS A 1 92 ? -6.477 5.080 3.259 1.00 96.38 92 LYS A O 1
ATOM 747 N N . PRO A 1 93 ? -5.726 5.581 5.314 1.00 96.31 93 PRO A N 1
ATOM 748 C CA . PRO A 1 93 ? -6.744 4.799 6.016 1.00 96.31 93 PRO A CA 1
ATOM 749 C C . PRO A 1 93 ? -8.166 5.143 5.559 1.00 96.31 93 PRO A C 1
ATOM 751 O O . PRO A 1 93 ? -8.517 6.310 5.438 1.00 96.31 93 PRO A O 1
ATOM 754 N N . VAL A 1 94 ? -9.003 4.125 5.349 1.00 96.25 94 VAL A N 1
ATOM 755 C CA . VAL A 1 94 ? -10.410 4.324 4.977 1.00 96.25 94 VAL A CA 1
ATOM 756 C C . VAL A 1 94 ? -11.256 4.294 6.243 1.00 96.25 94 VAL A C 1
ATOM 758 O O . VAL A 1 94 ? -11.463 3.225 6.826 1.00 96.25 94 VAL A O 1
ATOM 761 N N . ARG A 1 95 ? -11.728 5.466 6.664 1.00 92.94 95 ARG A N 1
ATOM 762 C CA . ARG A 1 95 ? -12.620 5.661 7.817 1.00 92.94 95 ARG A CA 1
ATOM 763 C C . ARG A 1 95 ? -14.062 5.852 7.335 1.00 92.94 95 ARG A C 1
ATOM 765 O O . ARG A 1 95 ? -14.272 5.964 6.123 1.00 92.94 95 ARG A O 1
ATOM 772 N N . ALA A 1 96 ? -15.024 5.689 8.239 1.00 70.12 96 ALA A N 1
ATOM 773 C CA . ALA A 1 96 ? -16.417 6.053 7.982 1.00 70.12 96 ALA A CA 1
ATOM 774 C C . ALA A 1 96 ? -16.544 7.578 7.956 1.00 70.12 96 ALA A C 1
ATOM 776 O O . ALA A 1 96 ? -15.739 8.217 8.674 1.00 70.12 96 ALA A O 1
#

pLDDT: mean 93.03, std 8.57, range [54.44, 98.06]

Secondary structure (DSSP, 8-state):
--HHHHHHH---HHHHHHHHHHTHHHHTT-SS--BSS--TTTS-GGGGGGB---S-STTEE--GGGTT-TT-TT---EEHHHHHHH-STT------

Foldseek 3Di:
DDPVCCVPPPDDLLRVQVVVQVCVVVQVVDPQAADDQDFLQSHDPVRSVRYAQPDDPVQADDDPVQVQAPSPVRGNHHGNVNCVPPNCVSGRGDHD

Sequence (96 aa):
MSELNHKSVGLKYSVSARKVGAALPLIRRFADFRLYHFPRCQVRPELRPLCRVTLPAEDRVYPAACRGCRLRRGCLGLMLEYYRKFGDAELKPVRA

Radius of gyration: 13.61 Å; chains: 1; bounding box: 40×25×33 Å